Protein AF-A0A399RID0-F1 (afdb_monomer_lite)

Secondary structure (DSSP, 8-state):
-EEEEEEEEE-TTS-EEEEEEEEEEEEETTEEEEES---GGGHHHHHHHHHHHHHHHHHHHHHHHHHHHH--

Organism: NCBI:txid1608422

Sequence (72 aa):
MLTATIWRNQSQDGNAFYNVRIVRSYLKEDTWREASSFSGSELLRLSRLSQAAYDAIARHRKAERQAQKEAA

pLDDT: mean 94.95, std 5.02, range [67.88, 98.75]

Structure (mmCIF, N/CA/C/O backbone):
data_AF-A0A399RID0-F1
#
_entry.id   AF-A0A399RID0-F1
#
loop_
_atom_site.group_PDB
_atom_site.id
_atom_site.type_symbol
_atom_site.label_atom_id
_atom_site.label_alt_id
_atom_site.label_comp_id
_atom_site.label_asym_id
_atom_site.label_entity_id
_atom_site.label_seq_id
_atom_site.pdbx_PDB_ins_code
_atom_site.Cartn_x
_atom_site.Cartn_y
_atom_site.Cartn_z
_atom_site.occupancy
_atom_site.B_iso_or_equiv
_atom_site.auth_seq_id
_atom_site.auth_comp_id
_atom_site.auth_asym_id
_atom_site.auth_atom_id
_atom_site.pdbx_PDB_model_num
ATOM 1 N N . MET A 1 1 ? 6.049 -4.259 -10.980 1.00 92.25 1 MET A N 1
ATOM 2 C CA . MET A 1 1 ? 4.803 -4.331 -10.182 1.00 92.25 1 MET A CA 1
ATOM 3 C C . MET A 1 1 ? 4.890 -3.335 -9.039 1.00 92.25 1 MET A C 1
ATOM 5 O O . MET A 1 1 ? 5.957 -3.254 -8.450 1.00 92.25 1 MET A O 1
ATOM 9 N N . LEU A 1 2 ? 3.830 -2.570 -8.756 1.00 97.81 2 LEU A N 1
ATOM 10 C CA . LEU A 1 2 ? 3.786 -1.678 -7.591 1.00 97.81 2 LEU A CA 1
ATOM 11 C C . LEU A 1 2 ? 3.119 -2.388 -6.414 1.00 97.81 2 LEU A C 1
ATOM 13 O O . LEU A 1 2 ? 2.055 -2.977 -6.595 1.00 97.81 2 LEU A O 1
ATOM 17 N N . THR A 1 3 ? 3.714 -2.278 -5.231 1.00 98.06 3 THR A N 1
ATOM 18 C CA . THR A 1 3 ? 3.226 -2.919 -4.003 1.00 98.06 3 THR A CA 1
ATOM 19 C C . THR A 1 3 ? 3.289 -1.933 -2.849 1.00 98.06 3 THR A C 1
ATOM 21 O O . THR A 1 3 ? 4.287 -1.229 -2.714 1.00 98.06 3 THR A O 1
ATOM 24 N N . ALA A 1 4 ? 2.251 -1.898 -2.010 1.00 98.38 4 ALA A N 1
ATOM 25 C CA . ALA A 1 4 ? 2.229 -1.136 -0.765 1.00 98.38 4 ALA A CA 1
ATOM 26 C C . ALA A 1 4 ? 2.221 -2.091 0.434 1.00 98.38 4 ALA A C 1
ATOM 28 O O . ALA A 1 4 ? 1.290 -2.878 0.595 1.00 98.38 4 ALA A O 1
ATOM 29 N N . THR A 1 5 ? 3.236 -1.996 1.287 1.00 98.31 5 THR A N 1
ATOM 30 C CA . THR A 1 5 ? 3.315 -2.729 2.554 1.00 98.31 5 THR A CA 1
ATOM 31 C C . THR A 1 5 ? 2.902 -1.804 3.690 1.00 98.31 5 THR A C 1
ATOM 33 O O . THR A 1 5 ? 3.490 -0.733 3.857 1.00 98.31 5 THR A O 1
ATOM 36 N N . ILE A 1 6 ? 1.903 -2.218 4.469 1.00 98.44 6 ILE A N 1
ATOM 37 C CA . ILE A 1 6 ? 1.386 -1.473 5.620 1.00 98.44 6 ILE A CA 1
ATOM 38 C C . ILE A 1 6 ? 1.920 -2.120 6.898 1.00 98.44 6 ILE A C 1
ATOM 40 O O . ILE A 1 6 ? 1.691 -3.303 7.137 1.00 98.44 6 ILE A O 1
ATOM 44 N N . TRP A 1 7 ? 2.593 -1.333 7.732 1.00 97.81 7 TRP A N 1
ATOM 45 C CA . TRP A 1 7 ? 3.106 -1.763 9.030 1.00 97.81 7 TRP A CA 1
ATOM 46 C C . TRP A 1 7 ? 2.312 -1.103 10.144 1.00 97.81 7 TRP A C 1
ATOM 48 O O . TRP A 1 7 ? 2.255 0.126 10.207 1.00 97.81 7 TRP A O 1
ATOM 58 N N . ARG A 1 8 ? 1.739 -1.913 11.034 1.00 96.12 8 ARG A N 1
ATOM 59 C CA . ARG A 1 8 ? 1.136 -1.446 12.282 1.00 96.12 8 ARG A CA 1
ATOM 60 C C . ARG A 1 8 ? 2.210 -1.377 13.361 1.00 96.12 8 ARG A C 1
ATOM 62 O O . ARG A 1 8 ? 2.905 -2.358 13.596 1.00 96.12 8 ARG A O 1
ATOM 69 N N . ASN A 1 9 ? 2.298 -0.240 14.031 1.00 95.31 9 ASN A N 1
ATOM 70 C CA . ASN A 1 9 ? 3.246 0.026 15.105 1.00 95.31 9 ASN A CA 1
ATOM 71 C C . ASN A 1 9 ? 2.510 0.573 16.329 1.00 95.31 9 ASN A C 1
ATOM 73 O O . ASN A 1 9 ? 1.332 0.928 16.251 1.00 95.31 9 ASN A O 1
ATOM 77 N N . GLN A 1 10 ? 3.226 0.667 17.444 1.00 93.81 10 GLN A N 1
ATOM 78 C CA . GLN A 1 10 ? 2.737 1.23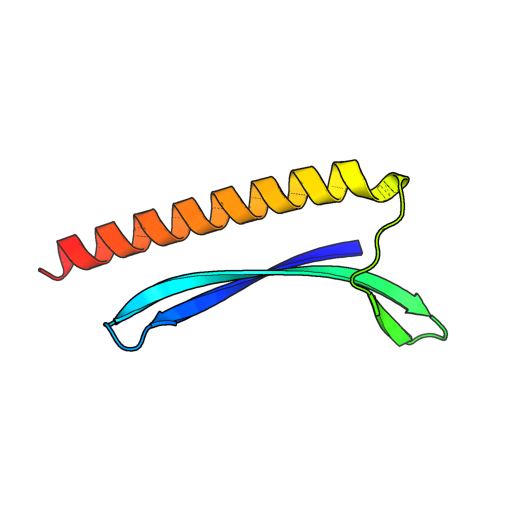6 18.693 1.00 93.81 10 GLN A CA 1
ATOM 79 C C . GLN A 1 10 ? 3.759 2.247 19.220 1.00 93.81 10 GLN A C 1
ATOM 81 O O . GLN A 1 10 ? 4.961 1.984 19.175 1.00 93.81 10 GLN A O 1
ATOM 86 N N . SER A 1 11 ? 3.301 3.421 19.655 1.00 90.31 11 SER A N 1
ATOM 87 C CA . SER A 1 11 ? 4.154 4.406 20.326 1.00 90.31 11 SER A CA 1
ATOM 88 C C . SER A 1 11 ? 4.457 3.972 21.763 1.00 90.31 11 SER A C 1
ATOM 90 O O . SER A 1 11 ? 3.790 3.087 22.301 1.00 90.31 11 SER A O 1
ATOM 92 N N . GLN A 1 12 ? 5.435 4.620 22.406 1.00 88.94 12 GLN A N 1
ATOM 93 C CA . GLN A 1 12 ? 5.714 4.395 23.832 1.00 88.94 12 GLN A CA 1
ATOM 94 C C . GLN A 1 12 ? 4.482 4.657 24.711 1.00 88.94 12 GLN A C 1
ATOM 96 O O . GLN A 1 12 ? 4.235 3.905 25.644 1.00 88.94 12 GLN A O 1
ATOM 101 N N . ASP A 1 13 ? 3.653 5.637 24.341 1.00 87.88 13 ASP A N 1
ATOM 102 C CA . ASP A 1 13 ? 2.395 5.958 25.033 1.00 87.88 13 ASP A CA 1
ATOM 103 C C . ASP A 1 13 ? 1.247 4.978 24.716 1.00 87.88 13 ASP A C 1
ATOM 105 O O . ASP A 1 13 ? 0.094 5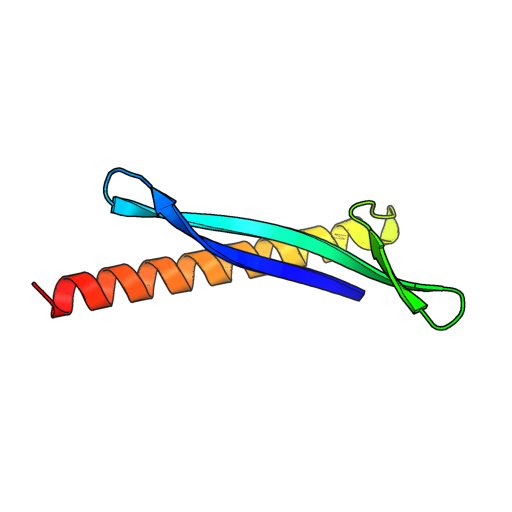.221 25.065 1.00 87.88 13 ASP A O 1
ATOM 109 N N . GLY A 1 14 ? 1.524 3.889 23.993 1.00 83.69 14 GLY A N 1
ATOM 110 C CA . GLY A 1 14 ? 0.554 2.841 23.679 1.00 83.69 14 GLY A CA 1
ATOM 111 C C . GLY A 1 14 ? -0.334 3.110 22.459 1.00 83.69 14 GLY A C 1
ATOM 112 O O . GLY A 1 14 ? -1.112 2.230 22.082 1.00 83.69 14 GLY A O 1
ATOM 113 N N . ASN A 1 15 ? -0.201 4.263 21.795 1.00 87.00 15 ASN A N 1
ATOM 114 C CA . ASN A 1 15 ? -1.024 4.630 20.640 1.00 87.00 15 ASN A CA 1
ATOM 115 C C . ASN A 1 15 ? -0.582 3.897 19.366 1.00 87.00 15 ASN A C 1
ATOM 117 O O . ASN A 1 15 ? 0.590 3.922 18.987 1.00 87.00 15 ASN A O 1
ATOM 121 N N . ALA A 1 16 ? -1.531 3.275 18.663 1.00 91.38 16 ALA A N 1
ATOM 122 C CA . ALA A 1 16 ? -1.252 2.597 17.401 1.00 91.38 16 ALA A CA 1
ATOM 123 C C . ALA A 1 16 ? -1.097 3.593 16.240 1.00 91.38 16 ALA A C 1
ATOM 125 O O . ALA A 1 16 ? -1.915 4.499 16.057 1.00 91.38 16 ALA A O 1
ATOM 126 N N . PHE A 1 17 ? -0.085 3.387 15.401 1.00 93.38 17 PHE A N 1
ATOM 127 C CA . PHE A 1 17 ? 0.113 4.148 14.167 1.00 93.38 17 PHE A CA 1
ATOM 128 C C . PHE A 1 17 ? 0.551 3.236 13.021 1.00 93.38 17 PHE A C 1
ATOM 130 O O . PHE A 1 17 ? 0.950 2.092 13.230 1.00 93.38 17 PHE A O 1
ATOM 137 N N . TYR A 1 18 ? 0.446 3.736 11.790 1.00 96.94 18 TYR A N 1
ATOM 138 C CA . TYR A 1 18 ? 0.679 2.943 10.587 1.00 96.94 18 TYR A CA 1
ATOM 139 C C . TYR A 1 18 ? 1.704 3.616 9.684 1.00 96.94 18 TYR A C 1
ATOM 141 O O . TYR A 1 18 ? 1.587 4.808 9.410 1.00 96.94 18 TYR A O 1
ATOM 149 N N . ASN A 1 19 ? 2.663 2.833 9.194 1.00 97.62 19 ASN A N 1
ATOM 150 C CA . ASN A 1 19 ? 3.627 3.245 8.177 1.00 97.62 19 ASN A CA 1
ATOM 151 C C . ASN A 1 19 ? 3.321 2.529 6.861 1.00 97.62 19 ASN A C 1
ATOM 153 O O . ASN A 1 19 ? 2.903 1.370 6.869 1.00 97.62 19 ASN A O 1
ATOM 157 N N . VAL A 1 20 ? 3.574 3.191 5.732 1.00 98.00 20 VAL A N 1
ATOM 158 C CA . VAL A 1 20 ? 3.405 2.597 4.399 1.00 98.00 20 VAL A CA 1
ATOM 159 C C . VAL A 1 20 ? 4.716 2.680 3.635 1.00 98.00 20 VAL A C 1
ATOM 161 O O . VAL A 1 20 ? 5.290 3.759 3.503 1.00 98.00 20 VAL A O 1
ATOM 164 N N . ARG A 1 21 ? 5.173 1.547 3.097 1.00 98.12 21 ARG A N 1
ATOM 165 C CA . ARG A 1 21 ? 6.282 1.488 2.137 1.00 98.12 21 ARG A CA 1
ATOM 166 C C . ARG A 1 21 ? 5.729 1.067 0.786 1.00 98.12 21 ARG A C 1
ATOM 168 O O . ARG A 1 21 ? 5.168 -0.019 0.677 1.00 98.12 21 ARG A O 1
ATOM 175 N N . ILE A 1 22 ? 5.900 1.909 -0.230 1.00 98.31 22 ILE A N 1
ATOM 176 C CA . ILE A 1 22 ? 5.530 1.575 -1.606 1.00 98.31 22 ILE A CA 1
ATOM 177 C C . ILE A 1 22 ? 6.792 1.314 -2.418 1.00 98.31 22 ILE A C 1
ATOM 179 O O . ILE A 1 22 ? 7.726 2.115 -2.387 1.00 98.31 22 ILE A O 1
ATOM 183 N N . VAL A 1 23 ? 6.816 0.199 -3.145 1.00 98.25 23 VAL A N 1
ATOM 184 C CA . VAL A 1 23 ? 7.947 -0.203 -3.988 1.00 98.25 23 VAL A CA 1
ATOM 185 C C . VAL A 1 23 ? 7.498 -0.636 -5.369 1.00 98.25 23 VAL A C 1
ATOM 187 O O . VAL A 1 23 ? 6.380 -1.115 -5.563 1.00 98.25 23 VAL A O 1
ATOM 190 N N . ARG A 1 24 ? 8.414 -0.500 -6.327 1.00 97.50 24 ARG A N 1
ATOM 191 C CA . ARG A 1 24 ? 8.345 -1.128 -7.639 1.00 97.50 24 ARG A CA 1
ATOM 192 C C . ARG A 1 24 ? 9.259 -2.349 -7.677 1.00 97.50 24 ARG A C 1
ATOM 194 O O . ARG A 1 24 ? 10.478 -2.192 -7.639 1.00 97.50 24 ARG A O 1
ATOM 201 N N . SER A 1 25 ? 8.685 -3.535 -7.846 1.00 96.62 25 SER A N 1
ATOM 202 C CA . SER A 1 25 ? 9.427 -4.775 -8.101 1.00 96.62 25 SER A CA 1
ATOM 203 C C . SER A 1 25 ? 9.603 -5.008 -9.602 1.00 96.62 25 SER A C 1
ATOM 205 O O . SER A 1 25 ? 8.649 -4.840 -10.373 1.00 96.62 25 SER A O 1
ATOM 207 N N . TYR A 1 26 ? 10.800 -5.397 -10.028 1.00 95.06 26 TYR A N 1
ATOM 208 C CA . TYR A 1 26 ? 11.143 -5.689 -11.423 1.00 95.06 26 TYR A CA 1
ATOM 209 C C . TYR A 1 26 ? 12.192 -6.805 -11.496 1.00 95.06 26 TYR A C 1
ATOM 211 O O . TYR A 1 26 ? 12.950 -7.005 -10.548 1.00 95.06 26 TYR A O 1
ATOM 219 N N . LEU A 1 27 ? 12.225 -7.530 -12.614 1.00 96.44 27 LEU A N 1
ATOM 220 C CA . LEU A 1 27 ? 13.215 -8.576 -12.859 1.00 96.44 27 LEU A CA 1
ATOM 221 C C . LEU A 1 27 ? 14.441 -7.972 -13.553 1.00 96.44 27 LEU A C 1
ATOM 223 O O . LEU A 1 27 ? 14.299 -7.220 -14.519 1.00 96.44 27 LEU A O 1
ATOM 227 N N . LYS A 1 28 ? 15.638 -8.293 -13.061 1.00 96.19 28 LYS A N 1
ATOM 228 C CA . LYS A 1 28 ? 16.914 -7.956 -13.700 1.00 96.19 28 LYS A CA 1
ATOM 229 C C . LYS A 1 28 ? 17.895 -9.103 -13.483 1.00 96.19 28 LYS A C 1
ATOM 231 O O . LYS A 1 28 ? 18.148 -9.440 -12.331 1.00 96.19 28 LYS A O 1
ATOM 236 N N . GLU A 1 29 ? 18.461 -9.644 -14.565 1.00 95.88 29 GLU A N 1
ATOM 237 C CA . GLU A 1 29 ? 19.445 -10.748 -14.509 1.00 95.88 29 GLU A CA 1
ATOM 238 C C . GLU A 1 29 ? 18.906 -11.936 -13.685 1.00 95.88 29 GLU A C 1
ATOM 240 O O . GLU A 1 29 ? 19.515 -12.355 -12.704 1.00 95.88 29 GLU A O 1
ATOM 245 N N . ASP A 1 30 ? 17.682 -12.379 -14.000 1.00 95.31 30 ASP A N 1
ATOM 246 C CA . ASP A 1 30 ? 16.941 -13.439 -13.289 1.00 95.31 30 ASP A CA 1
ATOM 247 C C . ASP A 1 30 ? 16.750 -13.227 -11.777 1.00 95.31 30 ASP A C 1
ATOM 249 O O . ASP A 1 30 ? 16.313 -14.117 -11.050 1.00 95.31 30 ASP A O 1
ATOM 253 N N . THR A 1 31 ? 16.998 -12.009 -11.297 1.00 97.06 31 THR A N 1
ATOM 254 C CA . THR A 1 31 ? 16.851 -11.633 -9.894 1.00 97.06 31 THR A CA 1
ATOM 255 C C . THR A 1 31 ? 15.771 -10.571 -9.744 1.00 97.06 31 THR A C 1
ATOM 257 O O . THR A 1 31 ? 15.780 -9.534 -10.416 1.00 97.06 31 THR A O 1
ATOM 260 N N . TRP A 1 32 ? 14.831 -10.802 -8.829 1.00 96.25 32 TRP A N 1
ATOM 261 C CA . TRP A 1 32 ? 13.860 -9.783 -8.447 1.00 96.25 32 TRP A CA 1
ATOM 262 C C . TRP A 1 32 ? 14.541 -8.675 -7.652 1.00 96.25 32 TRP A C 1
ATOM 264 O O . TRP A 1 32 ? 15.241 -8.927 -6.673 1.00 96.25 32 TRP A O 1
ATOM 274 N N . ARG A 1 33 ? 14.317 -7.431 -8.067 1.00 96.56 33 ARG A N 1
ATOM 275 C CA . ARG A 1 33 ? 14.808 -6.236 -7.380 1.00 96.56 33 ARG A CA 1
ATOM 276 C C . ARG A 1 33 ? 13.660 -5.294 -7.068 1.00 96.56 33 ARG A C 1
ATOM 278 O O . ARG A 1 33 ? 12.642 -5.280 -7.760 1.00 96.56 33 ARG A O 1
ATOM 285 N N . GLU A 1 34 ? 13.857 -4.474 -6.045 1.00 97.44 34 GLU A N 1
ATOM 286 C CA . GLU A 1 34 ? 12.935 -3.410 -5.658 1.00 97.44 34 GLU A CA 1
ATOM 287 C C . GLU A 1 34 ? 13.562 -2.035 -5.888 1.00 97.44 34 GLU A C 1
ATOM 289 O O . GLU A 1 34 ? 14.774 -1.855 -5.772 1.00 97.44 34 GLU A O 1
ATOM 294 N N . ALA A 1 35 ? 12.725 -1.049 -6.194 1.00 97.06 35 ALA A N 1
ATOM 295 C CA . ALA A 1 35 ? 13.095 0.358 -6.213 1.00 97.06 35 ALA A CA 1
ATOM 296 C C . ALA A 1 35 ? 11.981 1.217 -5.606 1.00 97.06 35 ALA A C 1
ATOM 298 O O . ALA A 1 35 ? 10.800 0.876 -5.688 1.00 97.06 35 ALA A O 1
ATOM 299 N N . SER A 1 36 ? 12.366 2.356 -5.037 1.00 95.88 36 SER A N 1
ATOM 300 C CA . SER A 1 36 ? 11.467 3.419 -4.564 1.00 95.88 36 SER A CA 1
ATOM 301 C C . SER A 1 36 ? 11.448 4.634 -5.503 1.00 95.88 36 SER A C 1
ATOM 303 O O . SER A 1 36 ? 10.966 5.701 -5.134 1.00 95.88 36 SER A O 1
ATOM 305 N N . SER A 1 37 ? 11.972 4.480 -6.721 1.00 96.12 37 SER A N 1
ATOM 306 C CA . SER A 1 37 ? 11.866 5.456 -7.803 1.00 96.12 37 SER A CA 1
ATOM 307 C C . SER A 1 37 ? 10.793 5.028 -8.804 1.00 96.12 37 SER A C 1
ATOM 309 O O . SER A 1 37 ? 10.676 3.850 -9.155 1.00 96.12 37 SER A O 1
ATOM 311 N N . PHE A 1 38 ? 10.010 5.998 -9.273 1.00 96.69 38 PHE A N 1
ATOM 312 C CA . PHE A 1 38 ? 8.856 5.769 -10.141 1.00 96.69 38 PHE A CA 1
ATOM 313 C C . PHE A 1 38 ? 8.988 6.591 -11.418 1.00 96.69 38 PHE A C 1
ATOM 315 O O . PHE A 1 38 ? 9.397 7.751 -11.386 1.00 96.69 38 PHE A O 1
ATOM 322 N N . SER A 1 39 ? 8.644 5.986 -12.550 1.00 95.56 39 SER A N 1
ATOM 323 C CA . SER A 1 39 ? 8.546 6.704 -13.822 1.00 95.56 39 SER A CA 1
ATOM 324 C C . SER A 1 39 ? 7.280 7.565 -13.870 1.00 95.56 39 SER A C 1
ATOM 326 O O . SER A 1 39 ? 6.312 7.308 -13.152 1.00 95.56 39 SER A O 1
ATOM 328 N N . GLY A 1 40 ? 7.232 8.538 -14.786 1.00 97.50 40 GLY A N 1
ATOM 329 C CA . GLY A 1 40 ? 6.031 9.356 -15.005 1.00 97.50 40 GLY A CA 1
ATOM 330 C C . GLY A 1 40 ? 4.776 8.518 -15.293 1.00 97.50 40 GLY A C 1
ATOM 331 O O . GLY A 1 40 ? 3.697 8.804 -14.779 1.00 97.50 40 GLY A O 1
ATOM 332 N N . SER A 1 41 ? 4.932 7.411 -16.028 1.00 96.12 41 SER A N 1
ATOM 333 C CA . SER A 1 41 ? 3.837 6.488 -16.367 1.00 96.12 41 SER A CA 1
ATOM 334 C C . SER A 1 41 ? 3.260 5.715 -15.168 1.00 96.12 41 SER A C 1
ATOM 336 O O . SER A 1 41 ? 2.174 5.130 -15.250 1.00 96.12 41 SER A O 1
ATOM 338 N N . GLU A 1 42 ? 3.981 5.698 -14.046 1.00 97.12 42 GLU A N 1
ATOM 339 C CA . GLU A 1 42 ? 3.597 4.985 -12.829 1.00 97.12 42 GLU A CA 1
ATOM 340 C C . GLU A 1 42 ? 2.877 5.888 -11.829 1.00 97.12 42 GLU A C 1
ATOM 342 O O . GLU A 1 42 ? 2.182 5.367 -10.960 1.00 97.12 42 GLU A O 1
ATOM 347 N N . LEU A 1 43 ? 2.957 7.216 -11.973 1.00 97.81 43 LEU A N 1
ATOM 348 C CA . LEU A 1 43 ? 2.440 8.168 -10.985 1.00 97.81 43 LEU A CA 1
ATOM 349 C C . LEU A 1 43 ? 0.936 8.014 -10.726 1.00 97.81 43 LEU A C 1
ATOM 351 O O . LEU A 1 43 ? 0.509 8.024 -9.573 1.00 97.81 43 LEU A O 1
ATOM 355 N N . LEU A 1 44 ? 0.127 7.792 -11.768 1.00 98.19 44 LEU A N 1
ATOM 356 C CA . LEU A 1 44 ? -1.316 7.594 -11.587 1.00 98.19 44 LEU A CA 1
ATOM 357 C C . LEU A 1 44 ? -1.631 6.277 -10.861 1.00 98.19 44 LEU A C 1
ATOM 359 O O . LEU A 1 44 ? -2.547 6.213 -10.042 1.00 98.19 44 LEU A O 1
ATOM 363 N N . ARG A 1 45 ? -0.863 5.216 -11.134 1.00 97.94 45 ARG A N 1
ATOM 364 C CA . ARG A 1 45 ? -1.026 3.921 -10.453 1.00 97.94 45 ARG A CA 1
ATOM 365 C C . ARG A 1 45 ? -0.560 4.012 -9.006 1.00 97.94 45 ARG A C 1
ATOM 367 O O . ARG A 1 45 ? -1.236 3.491 -8.128 1.00 97.94 45 ARG A O 1
ATOM 374 N N . LEU A 1 46 ? 0.548 4.713 -8.768 1.00 98.19 46 LEU A N 1
ATOM 375 C CA . LEU A 1 46 ? 1.066 5.014 -7.441 1.00 98.19 46 LEU A CA 1
ATOM 376 C C . LEU A 1 46 ? 0.031 5.784 -6.618 1.00 98.19 46 LEU A C 1
ATOM 378 O O . LEU A 1 46 ? -0.269 5.373 -5.508 1.00 98.19 46 LEU A O 1
ATOM 382 N N . SER A 1 47 ? -0.569 6.837 -7.178 1.00 98.56 47 SER A N 1
ATOM 383 C CA . SER A 1 47 ? -1.624 7.617 -6.517 1.00 98.56 47 SER A CA 1
ATOM 384 C C . SER A 1 47 ? -2.812 6.743 -6.098 1.00 98.56 47 SER A C 1
ATOM 386 O O . SER A 1 47 ? -3.215 6.766 -4.935 1.00 98.56 47 SER A O 1
ATOM 388 N N . ARG A 1 48 ? -3.318 5.902 -7.008 1.00 98.56 48 ARG A N 1
ATOM 389 C CA . ARG A 1 48 ? -4.415 4.965 -6.710 1.00 98.56 48 ARG A CA 1
ATOM 390 C C . ARG A 1 48 ? -4.028 3.929 -5.654 1.00 98.56 48 ARG A C 1
ATOM 392 O O . ARG A 1 48 ? -4.835 3.611 -4.787 1.00 98.56 48 ARG A O 1
ATOM 399 N N . LEU A 1 49 ? -2.797 3.420 -5.701 1.00 98.62 49 LEU A N 1
ATOM 400 C CA . LEU A 1 49 ? -2.281 2.485 -4.702 1.00 98.62 49 LEU A CA 1
ATOM 401 C C . LEU A 1 49 ? -2.145 3.148 -3.324 1.00 98.62 49 LEU A C 1
ATOM 403 O O . LEU A 1 49 ? -2.518 2.546 -2.320 1.00 98.62 49 LEU A O 1
ATOM 407 N N . SER A 1 50 ? -1.678 4.396 -3.271 1.00 98.50 50 SER A N 1
ATOM 408 C CA . SER A 1 50 ? -1.626 5.190 -2.041 1.00 98.50 50 SER A CA 1
ATOM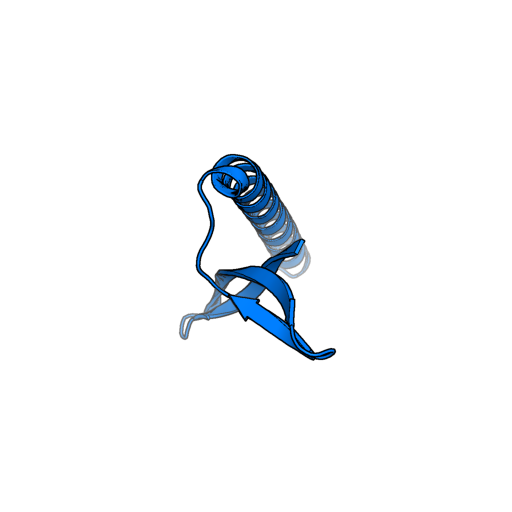 409 C C . SER A 1 50 ? -3.020 5.408 -1.454 1.00 98.50 50 SER A C 1
ATOM 411 O O . SER A 1 50 ? -3.198 5.251 -0.247 1.00 98.50 50 SER A O 1
ATOM 413 N N . GLN A 1 51 ? -4.020 5.699 -2.293 1.00 98.75 51 GLN A N 1
ATOM 414 C CA . GLN A 1 51 ? -5.415 5.800 -1.855 1.00 98.75 51 GLN A CA 1
ATOM 415 C C . GLN A 1 51 ? -5.926 4.464 -1.295 1.00 98.75 51 GLN A C 1
ATOM 417 O O . GLN A 1 51 ? -6.473 4.426 -0.197 1.00 98.75 51 GLN A O 1
ATOM 422 N N . ALA A 1 52 ? -5.674 3.350 -1.986 1.00 98.69 52 ALA A N 1
ATOM 423 C CA . ALA A 1 52 ? -6.071 2.029 -1.501 1.00 98.69 52 ALA A CA 1
ATOM 424 C C . ALA A 1 52 ? -5.413 1.673 -0.151 1.00 98.69 52 ALA A C 1
ATOM 426 O O . ALA A 1 52 ? -6.067 1.098 0.724 1.00 98.69 52 ALA A O 1
ATOM 427 N N . ALA A 1 53 ? -4.140 2.037 0.041 1.00 98.62 53 ALA A N 1
ATOM 428 C CA . ALA A 1 53 ? -3.434 1.849 1.306 1.00 98.62 53 ALA A CA 1
ATOM 429 C C . ALA A 1 53 ? -4.022 2.720 2.429 1.00 98.62 53 ALA A C 1
ATOM 431 O O . ALA A 1 53 ? -4.211 2.234 3.547 1.00 98.62 53 ALA A O 1
ATOM 432 N N . TYR A 1 54 ? -4.368 3.975 2.129 1.00 98.50 54 TYR A N 1
ATOM 433 C CA . TYR A 1 54 ? -5.063 4.867 3.059 1.00 98.50 54 TYR A CA 1
ATOM 434 C C . TYR A 1 54 ? -6.400 4.268 3.519 1.00 98.50 54 TYR A C 1
ATOM 436 O O . TYR A 1 54 ? -6.651 4.159 4.723 1.00 98.50 54 TYR A O 1
ATOM 444 N N . ASP A 1 55 ? -7.217 3.788 2.580 1.00 98.62 55 ASP A N 1
ATOM 445 C CA . ASP A 1 55 ? -8.515 3.183 2.887 1.00 98.62 55 ASP A CA 1
ATOM 446 C C . ASP A 1 55 ? -8.364 1.895 3.712 1.00 98.62 55 ASP A C 1
ATOM 448 O O . ASP A 1 55 ? -9.156 1.628 4.621 1.00 98.62 55 ASP A O 1
ATOM 452 N N . ALA A 1 56 ? -7.332 1.091 3.434 1.00 98.44 56 ALA A N 1
ATOM 453 C CA . ALA A 1 56 ? -7.015 -0.099 4.222 1.00 98.44 56 ALA A CA 1
ATOM 454 C C . ALA A 1 56 ? -6.655 0.254 5.672 1.00 98.44 56 ALA A C 1
ATOM 456 O O . ALA A 1 56 ? -7.204 -0.342 6.600 1.00 98.44 56 ALA A O 1
ATOM 457 N N . ILE A 1 57 ? -5.812 1.268 5.883 1.00 98.25 57 ILE A N 1
ATOM 458 C CA . ILE A 1 57 ? -5.469 1.761 7.226 1.00 98.25 57 ILE A CA 1
ATOM 459 C C . ILE A 1 57 ? -6.716 2.263 7.958 1.00 98.25 57 ILE A C 1
ATOM 461 O O . ILE A 1 57 ? -6.898 1.966 9.140 1.00 98.25 57 ILE A O 1
ATOM 465 N N . ALA A 1 58 ? -7.605 2.991 7.277 1.00 97.69 58 ALA A N 1
ATOM 466 C CA . ALA A 1 58 ? -8.849 3.464 7.878 1.00 97.69 58 ALA A CA 1
ATOM 467 C C . ALA A 1 58 ? -9.738 2.302 8.360 1.00 97.69 58 ALA A C 1
ATOM 469 O O . ALA A 1 58 ? -10.302 2.374 9.458 1.00 97.69 58 ALA A O 1
ATOM 470 N N . ARG A 1 59 ? -9.818 1.209 7.585 1.00 97.81 59 ARG A N 1
ATOM 471 C CA . ARG A 1 59 ? -10.523 -0.019 7.990 1.00 97.81 59 ARG A CA 1
ATOM 472 C C . ARG A 1 59 ? -9.880 -0.676 9.208 1.00 97.81 59 ARG A C 1
ATOM 474 O 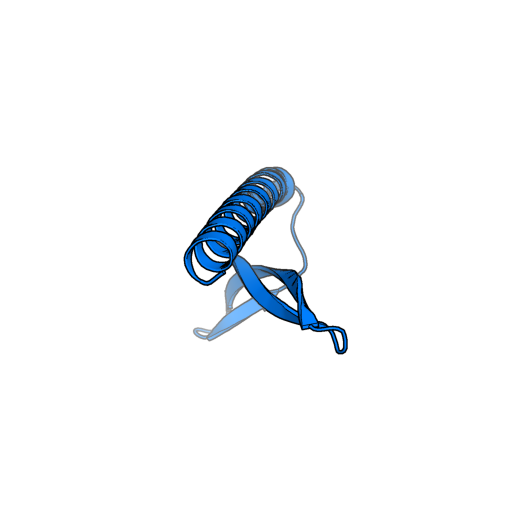O . ARG A 1 59 ? -10.606 -0.996 10.147 1.00 97.81 59 ARG A O 1
ATOM 481 N N . HIS A 1 60 ? -8.552 -0.810 9.236 1.00 95.38 60 HIS A N 1
ATOM 482 C CA . HIS A 1 60 ? -7.848 -1.348 10.404 1.00 95.38 60 HIS A CA 1
ATOM 483 C C . HIS A 1 60 ? -8.126 -0.515 11.660 1.00 95.38 60 HIS A C 1
ATOM 485 O O . HIS A 1 60 ? -8.590 -1.060 12.656 1.00 95.38 60 HIS A O 1
ATOM 491 N N . ARG A 1 61 ? -8.006 0.816 11.577 1.00 94.44 61 ARG A N 1
ATOM 492 C CA . ARG A 1 61 ? -8.329 1.726 12.691 1.00 94.44 61 ARG A CA 1
ATOM 493 C C . ARG A 1 61 ? -9.763 1.581 13.191 1.00 94.44 61 ARG A C 1
ATOM 495 O O . ARG A 1 61 ? -10.017 1.679 14.389 1.00 94.44 61 ARG A O 1
ATOM 502 N N . LYS A 1 62 ? -10.727 1.394 12.284 1.00 95.44 62 LYS A N 1
ATOM 503 C CA . LYS A 1 62 ? -12.128 1.174 12.665 1.00 95.44 62 LYS A CA 1
ATOM 504 C C . LYS A 1 62 ? -12.293 -0.148 13.417 1.00 95.44 62 LYS A C 1
ATOM 506 O O . LYS A 1 62 ?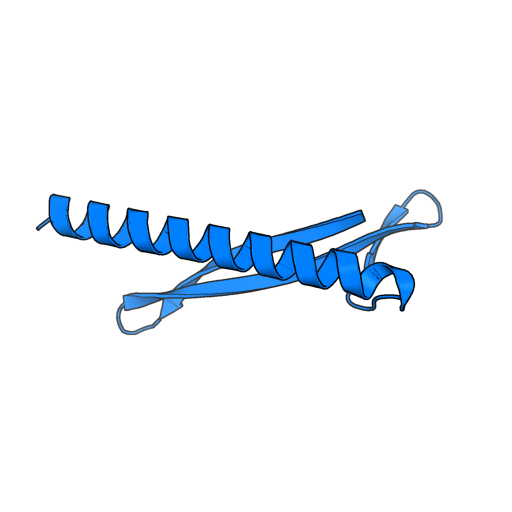 -12.962 -0.148 14.446 1.00 95.44 62 LYS A O 1
ATOM 511 N N . ALA A 1 63 ? -11.683 -1.226 12.925 1.00 93.38 63 ALA A N 1
ATOM 512 C CA . ALA A 1 63 ? -11.732 -2.538 13.566 1.00 93.38 63 ALA A CA 1
ATOM 513 C C . ALA A 1 63 ? -11.094 -2.516 14.964 1.00 93.38 63 ALA A C 1
ATOM 515 O O . ALA A 1 63 ? -11.678 -3.028 15.911 1.00 93.38 63 ALA A O 1
ATOM 516 N N . GLU A 1 64 ? -9.954 -1.843 15.121 1.00 91.19 64 GLU A N 1
ATOM 517 C CA . GLU A 1 64 ? -9.282 -1.695 16.417 1.00 91.19 64 GLU A CA 1
ATOM 518 C C . GLU A 1 64 ? -10.138 -0.957 17.442 1.00 91.19 64 GLU A C 1
ATOM 520 O O . GLU A 1 64 ? -10.277 -1.416 18.571 1.00 91.19 64 GLU A O 1
ATOM 525 N N . ARG A 1 65 ? -10.753 0.166 17.048 1.00 90.62 65 ARG A N 1
ATOM 526 C CA . ARG A 1 65 ? -11.663 0.903 17.935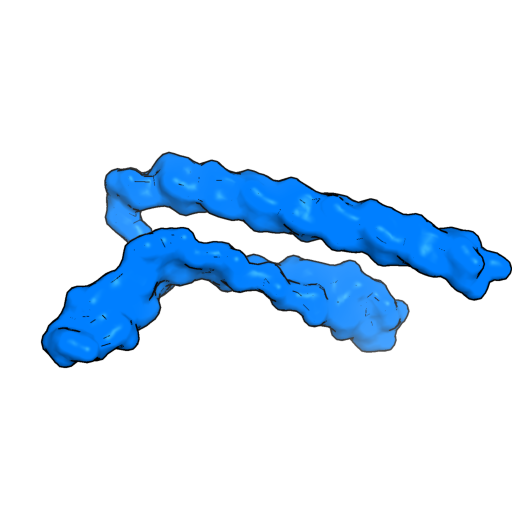 1.00 90.62 65 ARG A CA 1
ATOM 527 C C . ARG A 1 65 ? -12.868 0.064 18.343 1.00 90.62 65 ARG A C 1
ATOM 529 O O . ARG A 1 65 ? -13.368 0.240 19.446 1.00 90.62 65 ARG A O 1
ATOM 536 N N . GLN A 1 66 ? -13.363 -0.793 17.453 1.00 92.81 66 GLN A N 1
ATOM 537 C CA . GLN A 1 66 ? -14.478 -1.680 17.767 1.00 92.81 66 GLN A CA 1
ATOM 538 C C . GLN A 1 66 ? -14.054 -2.751 18.780 1.00 92.81 66 GLN A C 1
ATOM 540 O O . GLN A 1 66 ? -14.704 -2.885 19.809 1.00 92.81 66 GLN A O 1
ATOM 545 N N . ALA A 1 67 ? -12.915 -3.408 18.556 1.00 89.31 67 ALA A N 1
ATOM 546 C CA . ALA A 1 67 ? -12.364 -4.388 19.492 1.00 89.31 67 ALA A CA 1
ATOM 547 C C . ALA A 1 67 ? -12.061 -3.779 20.876 1.00 89.31 67 ALA A C 1
ATOM 549 O O . ALA A 1 67 ? -12.330 -4.400 21.896 1.00 89.31 67 ALA A O 1
ATOM 550 N N . GLN A 1 68 ? -11.552 -2.541 20.928 1.00 87.31 68 GLN A N 1
ATOM 551 C CA . GLN A 1 68 ? -11.324 -1.824 22.190 1.00 87.31 68 GLN A CA 1
ATOM 552 C C . GLN A 1 68 ? -12.618 -1.541 22.957 1.00 87.31 68 GLN A C 1
ATOM 554 O O . GLN A 1 68 ? -12.618 -1.612 24.178 1.00 87.31 68 GLN A O 1
ATOM 559 N N . LYS A 1 69 ? -13.712 -1.220 22.254 1.00 89.44 69 LYS A N 1
ATOM 560 C CA . LYS A 1 69 ? -15.024 -1.008 22.881 1.00 89.44 69 LYS A CA 1
ATOM 561 C C . LYS A 1 69 ? -15.643 -2.298 23.405 1.00 89.44 69 LYS A C 1
ATOM 563 O O . LYS A 1 69 ? -16.370 -2.242 24.378 1.00 89.44 69 LYS A O 1
ATOM 568 N N . GLU A 1 70 ? -15.404 -3.422 22.735 1.00 87.19 70 GLU A N 1
ATOM 569 C CA . GLU A 1 70 ? -15.914 -4.736 23.153 1.00 87.19 70 GLU A CA 1
ATOM 570 C C . GLU A 1 70 ? -15.133 -5.320 24.338 1.00 87.19 70 GLU A C 1
ATOM 572 O O . GLU A 1 70 ? -15.668 -6.135 25.082 1.00 87.19 70 GLU A O 1
ATOM 577 N N . ALA A 1 71 ? -13.874 -4.913 24.509 1.00 81.75 71 ALA A N 1
ATOM 578 C CA . ALA A 1 71 ? -13.009 -5.348 25.604 1.00 81.75 71 ALA A CA 1
ATOM 579 C C . ALA A 1 71 ? -13.102 -4.474 26.874 1.00 81.75 71 ALA A C 1
ATOM 581 O O . ALA A 1 71 ? -12.443 -4.801 27.862 1.00 81.75 71 ALA A O 1
ATOM 582 N N . ALA A 1 72 ? -13.855 -3.370 26.835 1.00 67.88 72 ALA A N 1
ATOM 583 C CA . ALA A 1 72 ? -14.052 -2.423 27.937 1.00 67.88 72 ALA A CA 1
ATOM 584 C C . ALA A 1 72 ? -15.435 -2.601 28.574 1.00 67.88 72 ALA A C 1
ATOM 586 O O . ALA A 1 72 ? -15.516 -2.479 29.816 1.00 67.88 72 ALA A O 1
#

Foldseek 3Di:
DKDKDKDWDADPVGDIDIDIDIWDWDDDPNDIDIDPDDDPVCVVVVVVNVVVNVVVVVVVVVVVVVVVVVVD

Radius of gyration: 16.24 Å; chains: 1; bounding box: 35×23×44 Å